Protein AF-A0A101I816-F1 (afdb_monomer)

Structure (mmCIF, N/CA/C/O backbone):
data_AF-A0A101I816-F1
#
_entry.id   AF-A0A101I816-F1
#
loop_
_atom_site.group_PDB
_atom_site.id
_atom_site.type_symbol
_atom_site.label_atom_id
_atom_site.label_alt_id
_atom_site.label_comp_id
_atom_site.label_asym_id
_atom_site.label_entity_id
_atom_site.label_seq_id
_atom_site.pdbx_PDB_ins_code
_atom_site.Cartn_x
_atom_site.Cartn_y
_atom_site.Cartn_z
_atom_site.occupancy
_atom_site.B_iso_or_equiv
_atom_site.auth_seq_id
_atom_site.auth_comp_id
_atom_site.auth_asym_id
_atom_site.auth_atom_id
_atom_site.pdbx_PDB_model_num
ATOM 1 N N . MET A 1 1 ? 10.467 -10.258 -5.747 1.00 82.25 1 MET A N 1
ATOM 2 C CA . MET A 1 1 ? 9.659 -11.343 -5.137 1.00 82.25 1 MET A CA 1
ATOM 3 C C . MET A 1 1 ? 9.359 -12.376 -6.209 1.00 82.25 1 MET A C 1
ATOM 5 O O . MET A 1 1 ? 9.193 -11.959 -7.348 1.00 82.25 1 MET A O 1
ATOM 9 N N . SER A 1 2 ? 9.333 -13.673 -5.886 1.00 90.12 2 SER A N 1
ATOM 10 C CA . SER A 1 2 ? 9.051 -14.726 -6.882 1.00 90.12 2 SER A CA 1
ATOM 11 C C . SER A 1 2 ? 7.683 -14.517 -7.541 1.00 90.12 2 SER A C 1
ATOM 13 O O . SER A 1 2 ? 6.736 -14.086 -6.879 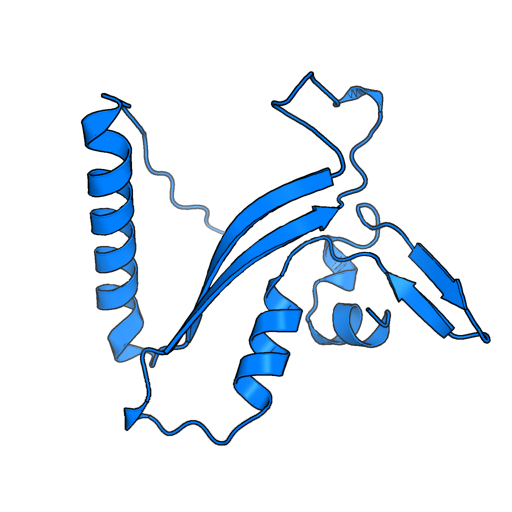1.00 90.12 2 SER A O 1
ATOM 15 N N . ASP A 1 3 ? 7.587 -14.815 -8.837 1.00 87.06 3 ASP A N 1
ATOM 16 C CA . ASP A 1 3 ? 6.336 -14.802 -9.608 1.00 87.06 3 ASP A CA 1
ATOM 17 C C . ASP A 1 3 ? 5.217 -15.647 -8.957 1.00 87.06 3 ASP A C 1
ATOM 19 O O . ASP A 1 3 ? 4.055 -15.233 -8.939 1.00 87.06 3 ASP A O 1
ATOM 23 N N . ALA A 1 4 ? 5.574 -16.766 -8.320 1.00 90.94 4 ALA A N 1
ATOM 24 C CA . ALA A 1 4 ? 4.666 -17.652 -7.596 1.00 90.94 4 ALA A CA 1
ATOM 25 C C . ALA A 1 4 ? 3.859 -16.931 -6.502 1.00 90.94 4 ALA A C 1
ATOM 27 O O . ALA A 1 4 ? 2.674 -17.220 -6.314 1.00 90.94 4 ALA A O 1
ATOM 28 N N . LEU A 1 5 ? 4.458 -15.952 -5.814 1.00 93.38 5 LEU A N 1
ATOM 29 C CA . LEU A 1 5 ? 3.755 -15.155 -4.804 1.00 93.38 5 LEU A CA 1
ATOM 30 C C . LEU A 1 5 ? 2.642 -14.309 -5.434 1.00 93.38 5 LEU A C 1
ATOM 32 O O . LEU A 1 5 ? 1.548 -14.215 -4.881 1.00 93.38 5 LEU A O 1
ATOM 36 N N . TRP A 1 6 ? 2.912 -13.709 -6.592 1.00 93.06 6 TRP A N 1
ATOM 37 C CA . TRP A 1 6 ? 1.963 -12.845 -7.299 1.00 93.06 6 TRP A CA 1
ATOM 38 C C . TRP A 1 6 ? 0.816 -13.635 -7.924 1.00 93.06 6 TRP A C 1
ATOM 40 O O . TRP A 1 6 ? -0.316 -13.156 -7.956 1.00 93.06 6 TRP A O 1
ATOM 50 N N . ARG A 1 7 ? 1.096 -14.863 -8.373 1.00 91.88 7 ARG A N 1
ATOM 51 C CA . ARG A 1 7 ? 0.069 -15.817 -8.812 1.00 91.88 7 ARG A CA 1
ATOM 52 C C . ARG A 1 7 ? -0.817 -16.236 -7.641 1.00 91.88 7 ARG A C 1
ATOM 54 O O . ARG A 1 7 ? -2.033 -16.143 -7.727 1.00 91.88 7 ARG A O 1
ATOM 61 N N . THR A 1 8 ? -0.205 -16.610 -6.516 1.00 93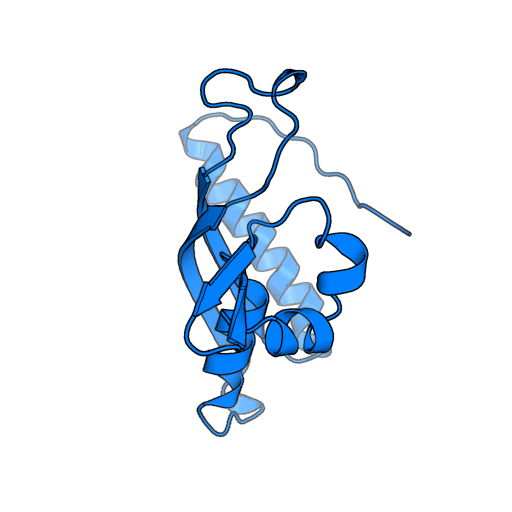.06 8 THR A N 1
ATOM 62 C CA . THR A 1 8 ? -0.926 -17.022 -5.299 1.00 93.06 8 THR A CA 1
ATOM 63 C C . THR A 1 8 ? -1.804 -15.904 -4.740 1.00 93.06 8 THR A C 1
ATOM 65 O O . THR A 1 8 ? -2.892 -16.164 -4.236 1.00 93.06 8 THR A O 1
ATOM 68 N N . SER A 1 9 ? -1.350 -14.652 -4.817 1.00 91.88 9 SER A N 1
ATOM 69 C CA . SER A 1 9 ? -2.108 -13.506 -4.317 1.00 91.88 9 SER A CA 1
ATOM 70 C C . SER A 1 9 ? -3.235 -13.049 -5.252 1.00 91.88 9 SER A C 1
ATOM 72 O O . SER A 1 9 ? -3.931 -12.103 -4.897 1.00 91.88 9 SER A O 1
ATOM 74 N N . GLY A 1 10 ? -3.387 -13.647 -6.441 1.00 90.62 10 GLY A N 1
ATOM 75 C CA . GLY A 1 10 ? -4.358 -13.236 -7.467 1.00 90.62 10 GLY A CA 1
ATOM 76 C C . GLY A 1 10 ? -3.993 -11.947 -8.214 1.00 90.62 10 GLY A C 1
ATOM 77 O O . GLY A 1 10 ? -4.659 -11.569 -9.172 1.00 90.62 10 GLY A O 1
ATOM 78 N N . HIS A 1 11 ? -2.908 -11.269 -7.828 1.00 90.69 11 HIS A N 1
ATOM 79 C CA . HIS A 1 11 ? -2.503 -10.010 -8.455 1.00 90.69 11 HIS A CA 1
ATOM 80 C C . HIS A 1 11 ? -1.901 -10.216 -9.839 1.00 90.69 11 HIS A C 1
ATOM 82 O O . HIS A 1 11 ? -1.919 -9.287 -10.643 1.00 90.69 11 HIS A O 1
ATOM 88 N N . TRP A 1 12 ? -1.383 -11.412 -10.128 1.00 88.31 12 TRP A N 1
ATOM 89 C CA . TRP A 1 12 ? -0.827 -11.732 -11.437 1.00 88.31 12 TRP A CA 1
ATOM 90 C C . TRP A 1 12 ? -1.808 -11.411 -12.565 1.00 88.31 12 TRP A C 1
ATOM 92 O O . TRP A 1 12 ? -1.439 -10.705 -13.495 1.00 88.31 12 TRP A O 1
ATOM 102 N N . ASP A 1 13 ? -3.063 -11.843 -12.453 1.00 87.31 13 ASP A N 1
ATOM 103 C CA . ASP A 1 13 ? -4.041 -11.708 -13.539 1.00 87.31 13 ASP A CA 1
ATOM 104 C C . ASP A 1 13 ? -4.439 -10.251 -13.809 1.00 87.31 13 ASP A C 1
ATOM 106 O O . ASP A 1 13 ? -4.749 -9.893 -14.942 1.00 87.31 13 ASP A O 1
ATOM 110 N N . HIS A 1 14 ? -4.363 -9.393 -12.790 1.00 85.50 14 HIS A N 1
ATOM 111 C CA . HIS A 1 14 ? -4.755 -7.986 -12.882 1.00 85.50 14 HIS A CA 1
ATOM 112 C C . HIS A 1 14 ? -3.583 -7.026 -13.126 1.00 85.50 14 HIS A C 1
ATOM 114 O O . HIS A 1 14 ? -3.774 -5.958 -13.706 1.00 85.50 14 HIS A O 1
ATOM 120 N N . TYR A 1 15 ? -2.373 -7.375 -12.676 1.00 88.38 15 TYR A N 1
ATOM 121 C CA . TYR A 1 15 ? -1.231 -6.455 -12.647 1.00 88.38 15 TYR A CA 1
ATOM 122 C C . TYR A 1 15 ? -0.039 -6.893 -13.493 1.00 88.38 15 TYR A C 1
ATOM 124 O O . TYR A 1 15 ? 0.863 -6.075 -13.662 1.00 88.38 15 TYR A O 1
ATOM 132 N N . ARG A 1 16 ? -0.018 -8.109 -14.061 1.00 90.81 16 ARG A N 1
ATOM 133 C CA . ARG A 1 16 ? 1.123 -8.616 -14.853 1.00 90.81 16 ARG A CA 1
ATOM 134 C C . ARG A 1 16 ? 1.643 -7.625 -15.894 1.00 90.81 16 ARG A C 1
ATOM 136 O O . ARG A 1 16 ? 2.845 -7.409 -15.976 1.00 90.81 16 ARG A O 1
ATOM 143 N N . ASP A 1 17 ? 0.752 -6.976 -16.636 1.00 91.00 17 ASP A N 1
ATOM 144 C CA . ASP A 1 17 ? 1.131 -6.072 -17.728 1.00 91.00 17 ASP A CA 1
ATOM 145 C C . ASP A 1 17 ? 1.678 -4.730 -17.205 1.00 91.00 17 ASP A C 1
ATOM 147 O O . ASP A 1 17 ? 2.344 -3.994 -17.930 1.00 91.00 17 ASP A O 1
ATOM 151 N N . ASN A 1 18 ? 1.438 -4.440 -15.923 1.00 92.06 18 ASN A N 1
ATOM 152 C CA . ASN A 1 18 ? 1.892 -3.251 -15.209 1.00 92.06 18 ASN A CA 1
ATOM 153 C C . ASN A 1 18 ? 3.034 -3.5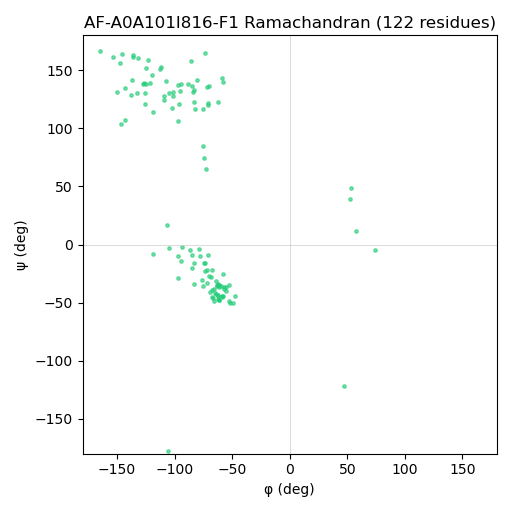67 -14.220 1.00 92.06 18 ASN A C 1
ATOM 155 O O . ASN A 1 18 ? 3.309 -2.768 -13.321 1.00 92.06 18 ASN A O 1
ATOM 159 N N . MET A 1 19 ? 3.702 -4.718 -14.341 1.00 94.44 19 MET A N 1
ATOM 160 C CA . MET A 1 19 ? 4.786 -5.144 -13.449 1.00 94.44 19 MET A CA 1
ATOM 161 C C . MET A 1 19 ? 6.142 -5.165 -14.159 1.00 94.44 19 MET A C 1
ATOM 163 O O . MET A 1 19 ? 6.240 -5.355 -15.367 1.00 94.44 19 MET A O 1
ATOM 167 N N . TYR A 1 20 ? 7.210 -4.983 -13.379 1.00 94.31 20 TYR A N 1
ATOM 168 C CA . TYR A 1 20 ? 8.582 -5.193 -13.841 1.00 94.31 20 TYR A CA 1
ATOM 169 C C . TYR A 1 20 ? 9.046 -6.594 -13.463 1.00 94.31 20 TYR A C 1
ATOM 171 O O . TYR A 1 20 ? 8.931 -6.979 -12.296 1.00 94.31 20 TYR A O 1
ATOM 179 N N . PHE A 1 21 ? 9.630 -7.307 -14.421 1.00 94.12 21 PHE A N 1
ATOM 180 C CA . PHE A 1 21 ? 10.158 -8.655 -14.237 1.00 94.12 21 PHE A CA 1
ATOM 181 C C . PHE A 1 21 ? 11.677 -8.680 -14.366 1.00 94.12 21 PHE A C 1
ATOM 183 O O . PHE A 1 21 ? 12.274 -7.848 -15.050 1.00 94.12 21 PHE A O 1
ATOM 190 N N . THR A 1 22 ? 12.296 -9.620 -13.667 1.00 94.88 22 THR A N 1
ATOM 191 C CA . THR A 1 22 ? 13.725 -9.915 -13.740 1.00 94.88 22 THR A CA 1
ATOM 192 C C . THR A 1 22 ? 13.934 -11.403 -13.504 1.00 94.88 22 THR A C 1
ATOM 194 O O . THR A 1 22 ? 13.107 -12.056 -12.866 1.00 94.88 22 THR A O 1
ATOM 197 N N . GLU A 1 23 ? 15.044 -11.932 -13.990 1.00 94.25 23 GLU A N 1
ATOM 198 C CA . GLU A 1 23 ? 15.360 -13.352 -13.929 1.00 94.25 23 GLU A CA 1
ATOM 199 C C . GLU A 1 23 ? 16.735 -13.557 -13.300 1.00 94.25 23 GLU A C 1
ATOM 201 O O . GLU A 1 23 ? 17.675 -12.800 -13.562 1.00 94.25 23 GLU A O 1
ATOM 206 N N . LYS A 1 24 ? 16.845 -14.570 -12.441 1.00 91.75 24 LYS A N 1
ATOM 207 C CA . LYS A 1 24 ? 18.112 -14.994 -11.847 1.00 91.75 24 LYS A CA 1
ATOM 208 C C . LYS A 1 24 ? 18.051 -16.491 -11.560 1.00 91.75 24 LYS A C 1
ATOM 210 O O . LYS A 1 24 ? 17.094 -16.922 -10.931 1.00 91.75 24 LYS A O 1
ATOM 215 N N . GLU A 1 25 ? 19.078 -17.239 -11.969 1.00 91.81 25 GLU A N 1
ATOM 216 C CA . GLU A 1 25 ? 19.191 -18.691 -11.715 1.00 91.81 25 GLU A CA 1
ATOM 217 C C . GLU A 1 25 ? 17.938 -19.465 -12.181 1.00 91.81 25 GLU A C 1
ATOM 219 O O . GLU A 1 25 ? 17.350 -20.223 -11.417 1.00 91.81 25 GLU A O 1
ATOM 224 N N . ASP A 1 26 ? 17.483 -19.200 -13.415 1.00 90.12 26 ASP A N 1
ATOM 225 C CA . ASP A 1 26 ? 16.265 -19.768 -14.030 1.00 90.12 26 ASP A CA 1
ATOM 226 C C . ASP A 1 26 ? 14.957 -19.507 -13.250 1.00 90.12 26 ASP A C 1
ATOM 228 O O . ASP A 1 26 ? 13.900 -20.070 -13.549 1.00 90.12 26 ASP A O 1
ATOM 232 N N . GLN A 1 27 ? 14.994 -18.618 -12.252 1.00 91.00 27 GLN A N 1
ATOM 233 C CA . GLN A 1 27 ? 13.837 -18.211 -11.468 1.00 91.00 27 GLN A CA 1
ATOM 234 C C . GLN A 1 27 ? 13.354 -16.815 -11.875 1.00 91.00 27 GLN A C 1
ATOM 236 O O . GLN A 1 27 ? 14.111 -15.840 -11.903 1.00 91.00 27 GLN A O 1
ATOM 241 N N . GLN A 1 28 ? 12.046 -16.710 -12.128 1.00 92.56 28 GLN A N 1
ATOM 242 C CA . GLN A 1 28 ? 11.370 -15.453 -12.439 1.00 92.56 28 GLN A CA 1
ATOM 243 C C . GLN A 1 28 ? 10.999 -14.690 -11.162 1.00 92.56 28 GLN A C 1
ATOM 245 O O . GLN A 1 28 ? 10.369 -15.207 -10.229 1.00 92.56 28 GLN A O 1
ATOM 250 N N . PHE A 1 29 ? 11.337 -13.407 -11.147 1.00 94.19 29 PHE A N 1
ATOM 251 C CA . PHE A 1 29 ? 10.994 -12.476 -10.086 1.00 94.19 29 PHE A CA 1
ATOM 252 C C . PHE A 1 29 ? 10.260 -11.275 -10.662 1.00 94.19 29 PHE A C 1
ATOM 254 O O . PHE A 1 29 ? 10.505 -10.838 -11.781 1.00 94.19 29 PHE A O 1
ATOM 261 N N . ALA A 1 30 ? 9.409 -10.674 -9.841 1.00 94.88 30 ALA A N 1
ATOM 262 C CA . ALA A 1 30 ? 8.856 -9.361 -10.109 1.00 94.88 30 ALA A CA 1
ATOM 263 C C . ALA A 1 30 ? 9.226 -8.359 -9.017 1.00 94.88 30 ALA A C 1
ATOM 265 O O . ALA A 1 30 ? 9.318 -8.694 -7.822 1.00 94.88 30 ALA A O 1
ATOM 266 N N . VAL A 1 31 ? 9.424 -7.113 -9.439 1.00 95.12 31 VAL A N 1
ATOM 267 C CA . VAL A 1 31 ? 9.502 -5.959 -8.542 1.00 95.12 31 VAL A CA 1
ATOM 268 C C . VAL A 1 31 ? 8.097 -5.682 -8.011 1.00 95.12 31 VAL A C 1
ATOM 270 O O . VAL A 1 31 ? 7.136 -5.724 -8.774 1.00 95.12 31 VAL A O 1
ATOM 273 N N . LYS A 1 32 ? 7.965 -5.423 -6.704 1.00 94.56 32 LYS A N 1
ATOM 274 C CA . LYS A 1 32 ? 6.651 -5.283 -6.064 1.00 94.56 32 LYS A CA 1
ATOM 275 C C . LYS A 1 32 ? 5.852 -4.089 -6.633 1.00 94.56 32 LYS A C 1
ATOM 277 O O . LYS A 1 32 ? 6.343 -2.963 -6.531 1.00 94.56 32 LYS A O 1
ATOM 282 N N . PRO A 1 33 ? 4.632 -4.290 -7.178 1.00 94.62 33 PRO A N 1
ATOM 283 C CA . PRO A 1 33 ? 3.721 -3.199 -7.547 1.00 94.62 33 PRO A CA 1
ATOM 284 C C . PRO A 1 33 ? 2.854 -2.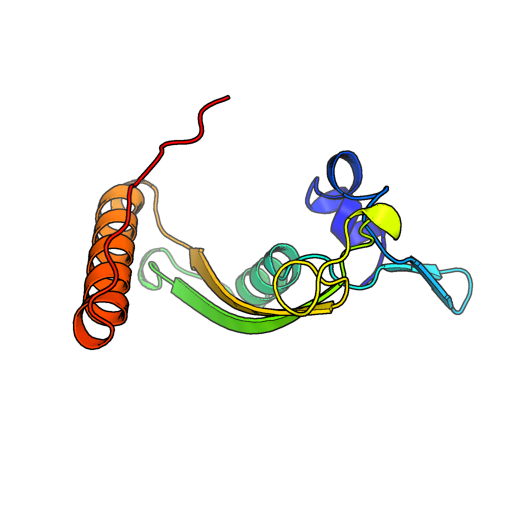699 -6.378 1.00 94.62 33 PRO A C 1
ATOM 286 O O . PRO A 1 33 ? 2.156 -1.690 -6.520 1.00 94.62 33 PRO A O 1
ATOM 289 N N . MET A 1 34 ? 2.885 -3.414 -5.247 1.00 95.69 34 MET A N 1
ATOM 290 C CA . MET A 1 34 ? 2.180 -3.131 -3.990 1.00 95.69 34 MET A CA 1
ATOM 291 C C . MET A 1 34 ? 2.760 -3.966 -2.837 1.00 95.69 34 MET A C 1
ATOM 293 O O . MET A 1 34 ? 3.481 -4.937 -3.088 1.00 95.69 34 MET A O 1
ATOM 297 N N . ASN A 1 35 ? 2.425 -3.627 -1.588 1.00 96.19 35 ASN A N 1
ATOM 298 C CA . ASN A 1 35 ? 3.003 -4.273 -0.401 1.00 96.19 35 ASN A CA 1
ATOM 299 C C . ASN A 1 35 ? 2.159 -5.434 0.154 1.00 96.19 35 ASN A C 1
ATOM 301 O O . ASN A 1 35 ? 2.683 -6.256 0.909 1.00 96.19 35 ASN A O 1
ATOM 305 N N . CYS A 1 36 ? 0.893 -5.563 -0.264 1.00 95.06 36 CYS A N 1
ATOM 306 C CA . CYS A 1 36 ? -0.091 -6.486 0.318 1.00 95.06 36 CYS A CA 1
ATOM 307 C C . CYS A 1 36 ? 0.415 -7.929 0.487 1.00 95.06 36 CYS A C 1
ATOM 309 O O . CYS A 1 36 ? 0.328 -8.464 1.596 1.00 95.06 36 CYS A O 1
ATOM 311 N N . PRO A 1 37 ? 1.006 -8.579 -0.541 1.00 95.69 37 PRO A N 1
ATOM 312 C CA . PRO A 1 37 ? 1.488 -9.952 -0.388 1.00 95.69 37 PRO A CA 1
ATOM 313 C C . PRO A 1 37 ? 2.627 -10.082 0.630 1.00 95.69 37 PRO A C 1
ATOM 315 O O . PRO A 1 37 ? 2.724 -11.101 1.308 1.00 95.69 37 PRO A O 1
ATOM 318 N N . GLY A 1 38 ? 3.460 -9.047 0.776 1.00 95.62 38 GLY A N 1
ATOM 319 C CA . GLY A 1 38 ? 4.501 -8.991 1.802 1.00 95.62 38 GLY A CA 1
ATOM 320 C C . GLY A 1 38 ? 3.914 -8.923 3.209 1.00 95.62 38 GLY A C 1
ATOM 321 O O . GLY A 1 38 ? 4.301 -9.709 4.070 1.00 95.62 38 GLY A O 1
ATOM 322 N N . HIS A 1 39 ? 2.919 -8.061 3.428 1.00 96.88 39 HIS A N 1
ATOM 323 C CA . HIS A 1 39 ? 2.237 -7.957 4.723 1.00 96.88 39 HIS A CA 1
ATOM 324 C C . HIS A 1 39 ? 1.508 -9.252 5.106 1.00 96.88 39 HIS A C 1
ATOM 326 O O . HIS A 1 39 ? 1.509 -9.634 6.272 1.00 96.88 39 HIS A O 1
ATOM 332 N N . ILE A 1 40 ? 0.953 -9.985 4.135 1.00 96.25 40 ILE A N 1
ATOM 333 C CA . ILE A 1 40 ? 0.359 -11.308 4.385 1.00 96.25 40 ILE A CA 1
ATOM 334 C C . ILE A 1 40 ? 1.424 -12.331 4.803 1.00 96.25 40 ILE A C 1
ATOM 336 O O . ILE A 1 40 ? 1.162 -13.155 5.677 1.00 96.25 40 ILE A O 1
ATOM 340 N N . ILE A 1 41 ? 2.623 -12.298 4.210 1.00 95.94 41 ILE A N 1
ATOM 341 C CA . ILE A 1 41 ? 3.733 -13.164 4.641 1.00 95.94 41 ILE A CA 1
ATOM 342 C C . ILE A 1 41 ? 4.125 -12.842 6.086 1.00 95.94 41 ILE A C 1
ATOM 344 O O . ILE A 1 41 ? 4.301 -13.765 6.878 1.00 95.94 41 ILE A O 1
ATOM 348 N N . VAL A 1 42 ? 4.203 -11.557 6.446 1.00 96.00 42 VAL A N 1
ATOM 349 C CA . VAL A 1 42 ? 4.481 -11.130 7.827 1.00 96.00 42 VAL A CA 1
ATOM 350 C C . VAL A 1 42 ? 3.392 -11.625 8.777 1.00 96.00 42 VAL A C 1
ATOM 352 O O . VAL A 1 42 ? 3.713 -12.252 9.781 1.00 96.00 42 VAL A O 1
ATOM 355 N N . TYR A 1 43 ? 2.117 -11.447 8.432 1.00 96.12 43 TYR A N 1
ATOM 356 C CA . TYR A 1 43 ? 1.000 -11.967 9.225 1.00 96.12 43 TYR A CA 1
ATOM 357 C C . TYR A 1 43 ? 1.076 -13.490 9.431 1.00 96.12 43 TYR A C 1
ATOM 359 O O . TYR A 1 43 ? 0.791 -13.987 10.514 1.00 96.12 43 TYR A O 1
ATOM 367 N N . LYS A 1 44 ? 1.510 -14.240 8.409 1.00 95.00 44 LYS A N 1
ATOM 368 C CA . LYS A 1 44 ? 1.679 -15.702 8.470 1.00 95.00 44 LYS A CA 1
ATOM 369 C C . LYS A 1 44 ? 2.952 -16.158 9.188 1.00 95.00 44 LYS A C 1
ATOM 371 O O . LYS A 1 44 ? 3.110 -17.357 9.404 1.00 95.00 44 LYS A O 1
ATOM 376 N N . SER A 1 45 ? 3.873 -15.250 9.509 1.00 95.81 45 SER A N 1
ATOM 377 C CA . SER A 1 45 ? 5.165 -15.613 10.108 1.00 95.81 45 SER A CA 1
ATOM 378 C C . SER A 1 45 ? 5.058 -16.042 11.576 1.00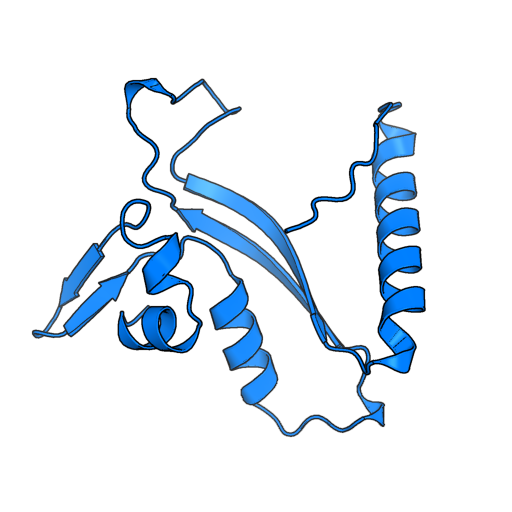 95.81 45 SER A C 1
ATOM 380 O O . SER A 1 45 ? 5.974 -16.682 12.090 1.00 95.81 45 SER A O 1
ATOM 382 N N . SER A 1 46 ? 3.934 -15.750 12.236 1.00 89.94 46 SER A N 1
ATOM 383 C CA . SER A 1 46 ? 3.636 -16.149 13.610 1.00 89.94 46 SER A CA 1
ATOM 384 C C . SER A 1 46 ? 2.197 -16.656 13.749 1.00 89.94 46 SER A C 1
ATOM 386 O O . SER A 1 46 ? 1.332 -16.400 12.912 1.00 89.94 46 SER A O 1
ATOM 388 N N . SER A 1 47 ? 1.924 -17.399 14.823 1.00 93.94 47 SER A N 1
ATOM 389 C CA . SER A 1 47 ? 0.555 -17.741 15.209 1.00 93.94 47 SER A CA 1
ATOM 390 C C . SER A 1 47 ? -0.158 -16.499 15.745 1.00 93.94 47 SER A C 1
ATOM 392 O O . SER A 1 47 ? 0.298 -15.924 16.733 1.00 93.94 47 SER A O 1
ATOM 394 N N . VAL A 1 48 ? -1.279 -16.124 15.131 1.00 94.06 48 VAL A N 1
ATOM 395 C CA . VAL A 1 48 ? -2.106 -14.981 15.543 1.00 94.06 48 VAL A CA 1
ATOM 396 C C . VAL A 1 48 ? -3.416 -15.488 16.147 1.00 94.06 48 VAL A C 1
ATOM 398 O O . VAL A 1 48 ? -4.146 -16.250 15.510 1.00 94.06 48 VAL A O 1
ATOM 401 N N . SER A 1 49 ? -3.719 -15.076 17.376 1.00 95.50 49 SER A N 1
ATOM 402 C CA . SER A 1 49 ? -4.996 -15.342 18.044 1.00 95.50 49 SER A CA 1
ATOM 403 C C . SER A 1 49 ? -6.034 -14.281 17.678 1.00 95.50 49 SER A C 1
ATOM 405 O O . SER A 1 49 ? -5.695 -13.143 17.369 1.00 95.50 49 SER A O 1
ATOM 407 N N . TYR A 1 50 ? -7.324 -14.601 17.815 1.00 93.44 50 TYR A N 1
ATOM 408 C CA . TYR A 1 50 ? -8.393 -13.598 17.701 1.00 93.44 50 TYR A CA 1
ATOM 409 C C . TYR A 1 50 ? -8.231 -12.449 18.711 1.00 93.44 50 TYR A C 1
ATOM 411 O O . TYR A 1 50 ? -8.706 -11.347 18.466 1.00 93.44 50 TYR A O 1
ATOM 419 N N . ARG A 1 51 ? -7.555 -12.705 19.843 1.00 94.81 51 ARG A N 1
ATOM 420 C CA . ARG A 1 51 ? -7.255 -11.699 20.875 1.00 94.81 51 ARG A CA 1
ATOM 421 C C . ARG A 1 51 ? -6.198 -10.688 20.440 1.00 94.81 51 ARG A C 1
ATOM 423 O O . ARG A 1 51 ? -6.152 -9.603 21.002 1.00 94.81 51 ARG A O 1
ATOM 430 N N . ASP A 1 52 ? -5.375 -11.052 19.460 1.00 95.56 52 ASP A N 1
ATOM 431 C CA . ASP A 1 52 ? -4.338 -10.183 18.903 1.00 95.56 52 ASP A CA 1
ATOM 432 C C . ASP A 1 52 ? -4.898 -9.287 17.782 1.00 95.56 52 ASP A C 1
ATOM 434 O O . ASP A 1 52 ? -4.184 -8.443 17.242 1.00 95.56 52 ASP A O 1
ATOM 438 N N . LEU A 1 53 ? -6.170 -9.480 17.407 1.00 96.88 53 LEU A N 1
ATOM 439 C CA . LEU A 1 53 ? -6.862 -8.684 16.401 1.00 96.88 53 LEU A CA 1
ATOM 440 C C . LEU A 1 53 ?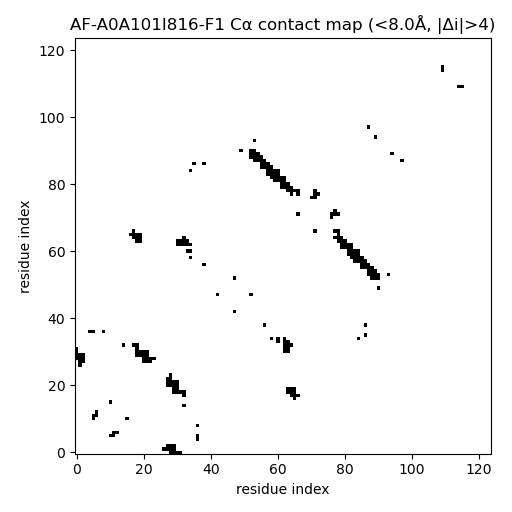 -7.648 -7.535 17.061 1.00 96.88 53 LEU A C 1
ATOM 442 O O . LEU A 1 53 ? -8.325 -7.759 18.068 1.00 96.88 53 LEU A O 1
ATOM 446 N N . PRO A 1 54 ? -7.631 -6.321 16.479 1.00 97.38 54 PRO A N 1
ATOM 447 C CA . PRO A 1 54 ? -7.105 -5.991 15.153 1.00 97.38 54 PRO A CA 1
ATOM 448 C C . PRO A 1 54 ? -5.583 -5.763 15.140 1.00 97.38 54 PRO A C 1
ATOM 450 O O . PRO A 1 54 ? -5.041 -4.999 15.936 1.00 97.38 54 PRO A O 1
ATOM 453 N N . MET A 1 55 ? -4.898 -6.374 14.173 1.00 97.06 55 MET A N 1
ATOM 454 C CA . MET A 1 55 ? -3.464 -6.195 13.932 1.00 97.06 55 MET A CA 1
ATOM 455 C C . MET A 1 55 ? -3.251 -5.245 12.752 1.00 97.06 55 MET A C 1
ATOM 457 O O . MET A 1 55 ? -3.838 -5.433 11.687 1.00 97.06 55 MET A O 1
ATOM 461 N N . LYS A 1 56 ? -2.381 -4.243 12.915 1.00 96.88 56 LYS A N 1
ATOM 462 C CA . LYS A 1 56 ? -2.105 -3.217 11.897 1.00 96.88 56 LYS A CA 1
ATOM 463 C C . LYS A 1 56 ? -0.638 -3.274 11.496 1.00 96.88 56 LYS A C 1
ATOM 465 O O . LYS A 1 56 ? 0.232 -2.994 12.317 1.00 96.88 56 LYS A O 1
ATOM 470 N N . LEU A 1 57 ? -0.365 -3.639 10.246 1.00 97.44 57 LEU A N 1
ATOM 471 C CA . LEU A 1 57 ? 0.981 -3.614 9.675 1.00 97.44 57 LEU A CA 1
ATOM 472 C C . LEU A 1 57 ? 1.131 -2.374 8.801 1.00 97.44 57 LEU A C 1
ATOM 474 O O . LEU A 1 57 ? 0.309 -2.158 7.915 1.00 97.44 57 LEU A O 1
ATOM 478 N N . PHE A 1 58 ? 2.172 -1.584 9.043 1.00 97.25 58 PHE A N 1
ATOM 479 C CA . PHE A 1 58 ? 2.449 -0.339 8.330 1.00 97.25 58 PHE A CA 1
ATOM 480 C C . PHE A 1 58 ? 3.858 -0.361 7.727 1.00 97.25 58 PHE A C 1
ATOM 482 O O . PHE A 1 58 ? 4.808 -0.785 8.389 1.00 97.25 58 PHE A O 1
ATOM 489 N N . GLU A 1 59 ? 3.995 0.122 6.493 1.00 97.62 59 GLU A N 1
ATOM 490 C CA . GLU A 1 59 ? 5.270 0.259 5.786 1.00 97.62 59 GLU A CA 1
ATOM 491 C C . GLU A 1 59 ? 5.254 1.539 4.938 1.00 97.62 59 GLU A C 1
ATOM 493 O O . GLU A 1 59 ? 4.332 1.764 4.157 1.00 97.62 59 GLU A O 1
ATOM 498 N N . PHE A 1 60 ? 6.336 2.324 4.983 1.00 97.38 60 PHE A N 1
ATOM 499 C CA . PHE A 1 60 ? 6.657 3.250 3.892 1.00 97.38 60 PHE A CA 1
ATOM 500 C C . PHE A 1 60 ? 7.195 2.457 2.692 1.00 97.38 60 PHE A C 1
ATOM 502 O O . PHE A 1 60 ? 8.400 2.397 2.431 1.00 97.38 60 PHE A O 1
ATOM 509 N N . GLY A 1 61 ? 6.292 1.769 1.998 1.00 95.50 61 GLY A N 1
ATOM 510 C CA . GLY A 1 61 ? 6.639 0.760 1.008 1.00 95.50 61 GLY A CA 1
ATOM 511 C C . GLY A 1 61 ? 6.978 1.358 -0.350 1.00 95.50 61 GLY A C 1
ATOM 512 O O . GLY A 1 61 ? 6.120 1.931 -1.024 1.00 95.50 61 GLY A O 1
ATOM 513 N N . LYS A 1 62 ? 8.229 1.177 -0.795 1.00 96.62 62 LYS A N 1
ATOM 514 C CA . LYS A 1 62 ? 8.654 1.533 -2.157 1.00 96.62 62 LYS A CA 1
ATOM 515 C C . LYS A 1 62 ? 8.143 0.510 -3.169 1.00 96.62 62 LYS A C 1
ATOM 517 O O . LYS A 1 62 ? 8.581 -0.642 -3.165 1.00 96.62 62 LYS A O 1
ATOM 522 N N . VAL A 1 63 ? 7.294 0.946 -4.087 1.00 96.75 63 VAL A N 1
ATOM 523 C CA . VAL A 1 63 ? 6.662 0.099 -5.106 1.00 96.75 63 VAL A CA 1
ATOM 524 C C . VAL A 1 63 ? 6.968 0.607 -6.509 1.00 96.75 63 VAL A C 1
ATOM 526 O O . VAL A 1 63 ? 7.337 1.769 -6.695 1.00 96.75 63 VAL A O 1
ATOM 529 N N . HIS A 1 64 ? 6.843 -0.279 -7.499 1.00 96.62 64 HIS A N 1
ATOM 530 C CA . HIS A 1 64 ? 7.047 0.064 -8.903 1.00 96.62 64 HIS A CA 1
ATOM 531 C C . HIS A 1 64 ? 5.914 -0.463 -9.777 1.00 96.62 64 HIS A C 1
ATOM 533 O O . HIS A 1 64 ? 5.579 -1.644 -9.717 1.00 96.62 64 HIS A O 1
ATOM 539 N N . ARG A 1 65 ? 5.361 0.406 -10.624 1.00 95.44 65 ARG A N 1
ATOM 540 C CA . ARG A 1 65 ? 4.312 0.072 -11.593 1.00 95.44 65 ARG A CA 1
ATOM 541 C C . ARG A 1 65 ? 4.760 0.495 -12.982 1.00 95.44 65 ARG A C 1
ATOM 543 O O . ARG A 1 65 ? 5.222 1.619 -13.178 1.00 95.44 65 ARG A O 1
ATOM 550 N N . TYR A 1 66 ? 4.641 -0.409 -13.944 1.00 94.25 66 TYR A N 1
ATOM 551 C CA . TYR A 1 66 ? 4.926 -0.126 -15.340 1.00 94.25 66 TYR A CA 1
ATOM 552 C C . TYR A 1 66 ? 3.780 0.697 -15.940 1.00 94.25 66 TYR A C 1
ATOM 554 O O . TYR A 1 66 ? 2.849 0.186 -16.546 1.00 94.25 66 TYR A O 1
ATOM 562 N N . GLU A 1 67 ? 3.849 2.009 -15.746 1.00 91.06 67 GLU A N 1
ATOM 563 C CA . GLU A 1 67 ? 2.962 2.962 -16.410 1.00 91.06 67 GLU A CA 1
ATOM 564 C C . GLU A 1 67 ? 3.461 3.238 -17.839 1.00 91.06 67 GLU A C 1
ATOM 566 O O . GLU A 1 67 ? 4.674 3.361 -18.082 1.00 91.06 67 GLU A O 1
ATOM 571 N N . ARG A 1 68 ? 2.534 3.372 -18.799 1.00 88.56 68 ARG A N 1
ATOM 572 C CA . ARG A 1 68 ? 2.871 3.735 -20.188 1.00 88.56 68 ARG A CA 1
ATOM 573 C C . ARG A 1 68 ? 3.615 5.074 -20.207 1.00 88.56 68 ARG A C 1
ATOM 575 O O . ARG A 1 68 ? 3.259 5.997 -19.485 1.00 88.56 68 ARG A O 1
ATOM 582 N N . SER A 1 69 ? 4.642 5.206 -21.046 1.00 87.62 69 SER A N 1
ATOM 583 C CA . SER A 1 69 ? 5.467 6.426 -21.088 1.00 87.62 69 SER A CA 1
ATOM 584 C C . SER A 1 69 ? 4.648 7.693 -21.354 1.00 87.62 69 SER A C 1
ATOM 586 O O . SER A 1 69 ? 4.918 8.723 -20.749 1.00 87.62 69 SER A O 1
ATOM 588 N N . GLY A 1 70 ? 3.614 7.599 -22.196 1.00 90.94 70 GLY A N 1
ATOM 589 C CA . GLY A 1 70 ? 2.749 8.726 -22.554 1.00 90.94 70 GLY A CA 1
ATOM 590 C C . GLY A 1 70 ? 1.804 9.222 -21.455 1.00 90.94 70 GLY A C 1
ATOM 591 O O . GLY A 1 70 ? 1.176 10.253 -21.654 1.00 90.94 70 GLY A O 1
ATOM 592 N N . VAL A 1 71 ? 1.682 8.522 -20.319 1.00 91.75 71 VAL A N 1
ATOM 593 C CA . VAL A 1 71 ? 0.832 8.965 -19.194 1.00 91.75 71 VAL A CA 1
ATOM 594 C C . VAL A 1 71 ? 1.634 9.520 -18.016 1.00 91.75 71 VAL A C 1
ATOM 596 O O . VAL A 1 71 ? 1.048 9.950 -17.027 1.00 91.75 71 VAL A O 1
ATOM 599 N N . LEU A 1 72 ? 2.967 9.501 -18.082 1.00 92.44 72 LEU A N 1
ATOM 600 C CA . LEU A 1 72 ? 3.803 10.005 -16.994 1.00 92.44 72 LEU A CA 1
ATOM 601 C C . LEU A 1 72 ? 3.700 11.527 -16.895 1.00 92.44 72 LEU A C 1
ATOM 603 O O . LEU A 1 72 ? 3.763 12.225 -17.905 1.00 92.44 72 LEU A O 1
ATOM 607 N N . HIS A 1 73 ? 3.583 12.039 -15.670 1.00 94.69 73 HIS A N 1
ATOM 608 C CA . HIS A 1 73 ? 3.455 13.474 -15.434 1.00 94.69 73 HIS A CA 1
ATOM 609 C C . HIS A 1 73 ? 4.133 13.884 -14.125 1.00 94.69 73 HIS A C 1
ATOM 611 O O . HIS A 1 73 ? 3.554 13.742 -13.046 1.00 94.69 73 HIS A O 1
ATOM 617 N N . GLY A 1 74 ? 5.318 14.497 -14.227 1.00 93.88 74 GLY A N 1
ATOM 618 C CA . GLY A 1 74 ? 6.043 15.073 -13.088 1.00 93.88 74 GLY A CA 1
ATOM 619 C C . GLY A 1 74 ? 6.100 14.115 -11.894 1.00 93.88 74 GLY A C 1
ATOM 620 O O . GLY A 1 74 ? 6.560 12.987 -12.036 1.00 93.88 74 GLY A O 1
ATOM 621 N N . LEU A 1 75 ? 5.586 14.561 -10.743 1.00 94.81 75 LEU A N 1
ATOM 622 C CA . LEU A 1 75 ? 5.431 13.739 -9.532 1.00 94.81 75 LEU A CA 1
ATOM 623 C C . LEU A 1 75 ? 4.022 13.150 -9.355 1.00 94.81 75 LEU A C 1
ATOM 625 O O . LEU A 1 75 ? 3.824 12.299 -8.496 1.00 94.81 75 LEU A O 1
ATOM 629 N N . PHE A 1 76 ? 3.049 13.576 -10.163 1.00 92.75 76 PHE A N 1
ATOM 630 C CA . PHE A 1 76 ? 1.653 13.144 -10.043 1.00 92.75 76 PHE A CA 1
ATOM 631 C C . PHE A 1 76 ? 1.425 11.731 -10.584 1.00 92.75 76 PHE A C 1
ATOM 633 O O . PHE A 1 76 ? 0.558 11.014 -10.089 1.00 92.75 76 PHE A O 1
ATOM 640 N N . ARG A 1 77 ? 2.198 11.311 -11.596 1.00 95.38 77 ARG A N 1
ATOM 641 C CA . ARG A 1 77 ? 2.115 9.955 -12.152 1.00 95.38 77 ARG A CA 1
ATOM 642 C C . ARG A 1 77 ? 3.495 9.434 -12.536 1.00 95.38 77 ARG A C 1
ATOM 644 O O . ARG A 1 77 ? 4.082 9.874 -13.524 1.00 95.38 77 ARG A O 1
ATOM 651 N N . VAL A 1 78 ? 4.001 8.496 -11.736 1.00 96.25 78 VAL A N 1
ATOM 652 C CA . VAL A 1 78 ? 5.376 7.977 -11.797 1.00 96.25 78 VAL A CA 1
ATOM 653 C C . VAL A 1 78 ? 5.404 6.448 -11.766 1.00 96.25 78 VAL A C 1
ATOM 655 O O . VAL A 1 78 ? 4.459 5.798 -11.331 1.00 96.25 78 VAL A O 1
ATOM 658 N N . ARG A 1 79 ? 6.523 5.864 -12.206 1.00 96.25 79 ARG A N 1
ATOM 659 C CA . ARG A 1 79 ? 6.737 4.404 -12.216 1.00 96.25 79 ARG A CA 1
ATOM 660 C C . ARG A 1 79 ? 7.248 3.839 -10.898 1.00 96.25 79 ARG A C 1
ATOM 662 O O . ARG A 1 79 ? 7.144 2.638 -10.688 1.00 96.25 79 ARG A O 1
ATOM 669 N N . GLY A 1 80 ? 7.825 4.672 -10.039 1.00 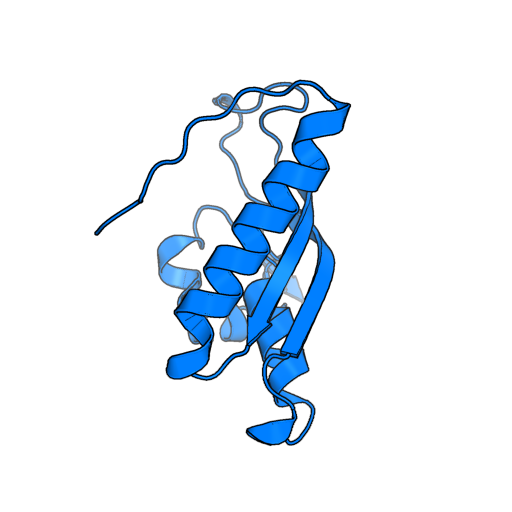96.81 80 GLY A N 1
ATOM 670 C CA . GLY A 1 80 ? 8.353 4.275 -8.739 1.00 96.81 80 GLY A CA 1
ATOM 671 C C . GLY A 1 80 ? 7.985 5.314 -7.695 1.00 96.81 80 GLY A C 1
ATOM 672 O O . GLY A 1 80 ? 8.203 6.503 -7.916 1.00 96.81 80 GLY A O 1
ATOM 673 N N . PHE A 1 81 ? 7.404 4.867 -6.590 1.00 97.31 81 PHE A N 1
ATOM 674 C CA . PHE A 1 81 ? 6.896 5.744 -5.540 1.00 97.31 81 PHE A CA 1
ATOM 675 C C . PHE A 1 81 ? 6.893 5.021 -4.195 1.00 97.31 81 PHE A C 1
ATOM 677 O O . PHE A 1 81 ? 6.998 3.795 -4.131 1.00 97.31 81 PHE A O 1
ATOM 684 N N . VAL A 1 82 ? 6.822 5.799 -3.120 1.00 97.19 82 VAL A N 1
ATOM 685 C CA . VAL A 1 82 ? 6.701 5.299 -1.750 1.00 97.19 82 VAL A CA 1
ATOM 686 C C . VAL A 1 82 ? 5.296 5.621 -1.279 1.00 97.19 82 VAL A C 1
ATOM 688 O O . VAL A 1 82 ? 4.862 6.763 -1.411 1.00 97.19 82 VAL A O 1
ATOM 691 N N . GLN A 1 83 ? 4.595 4.613 -0.774 1.00 95.81 83 GLN A N 1
ATOM 692 C CA . GLN A 1 83 ? 3.280 4.780 -0.163 1.00 95.81 83 GLN A CA 1
ATOM 693 C C . GLN A 1 83 ? 3.407 4.622 1.347 1.00 95.81 83 GLN A C 1
ATOM 695 O O . GLN A 1 83 ? 4.139 3.753 1.814 1.00 95.81 83 GLN A O 1
ATOM 700 N N . ASP A 1 84 ? 2.675 5.437 2.088 1.00 96.06 84 ASP A N 1
ATOM 701 C CA . ASP A 1 84 ? 2.330 5.258 3.496 1.00 96.06 84 ASP A CA 1
ATOM 702 C C . ASP A 1 84 ? 1.281 4.139 3.644 1.00 96.06 84 ASP A C 1
ATOM 704 O O . ASP A 1 84 ? 0.128 4.359 4.001 1.00 96.06 84 ASP A O 1
ATOM 708 N N . ASP A 1 85 ? 1.679 2.915 3.301 1.00 97.38 85 ASP A N 1
ATOM 709 C CA . ASP A 1 85 ? 0.774 1.783 3.127 1.00 97.38 85 ASP A CA 1
ATOM 710 C C . ASP A 1 85 ? 0.534 1.032 4.444 1.00 97.38 85 ASP A C 1
ATOM 712 O O . ASP A 1 85 ? 1.458 0.760 5.217 1.00 97.38 85 ASP A O 1
ATOM 716 N N . ALA A 1 86 ? -0.716 0.642 4.684 1.00 97.12 86 ALA A N 1
ATOM 717 C CA . ALA A 1 86 ? -1.130 -0.069 5.884 1.00 97.12 86 ALA A CA 1
ATOM 718 C C . ALA A 1 86 ? -2.094 -1.205 5.547 1.00 97.12 86 ALA A C 1
ATOM 720 O O . ALA A 1 86 ? -2.968 -1.074 4.697 1.00 97.12 86 ALA A O 1
ATOM 721 N N . HIS A 1 87 ? -1.947 -2.330 6.241 1.00 97.75 87 HIS A N 1
ATOM 722 C CA . HIS A 1 87 ? -2.845 -3.473 6.129 1.00 97.75 87 HIS A CA 1
ATOM 723 C C . HIS A 1 87 ? -3.361 -3.850 7.511 1.00 97.75 87 HIS A C 1
ATOM 725 O O . HIS A 1 87 ? -2.580 -4.163 8.414 1.00 97.75 87 HIS A O 1
ATOM 731 N N . ILE A 1 88 ? -4.684 -3.807 7.665 1.00 97.94 88 ILE A N 1
ATOM 732 C CA . ILE A 1 88 ? -5.373 -4.124 8.913 1.00 97.94 88 ILE A CA 1
ATOM 733 C C . ILE A 1 88 ? -5.969 -5.524 8.794 1.00 97.94 88 ILE A C 1
ATOM 735 O O . ILE A 1 88 ? -6.840 -5.777 7.962 1.00 97.94 88 ILE A O 1
ATOM 739 N N . PHE A 1 89 ? -5.505 -6.429 9.647 1.00 97.88 89 PHE A N 1
ATOM 740 C CA . PHE A 1 89 ? -6.076 -7.754 9.832 1.00 97.88 89 PHE A CA 1
ATOM 741 C C . PHE A 1 89 ? -7.028 -7.679 11.021 1.00 97.88 89 PHE A C 1
ATOM 743 O O . PHE A 1 89 ? -6.622 -7.314 12.123 1.00 97.88 89 PHE A O 1
ATOM 750 N N . CYS A 1 90 ? -8.300 -7.994 10.810 1.00 97.88 90 CYS A N 1
ATOM 751 C CA . CYS A 1 90 ? -9.329 -7.893 11.839 1.00 97.88 90 CYS A CA 1
ATOM 752 C C . CYS A 1 90 ? -10.376 -8.998 11.676 1.00 97.88 90 CYS A C 1
ATOM 754 O O . CYS A 1 90 ? -10.441 -9.660 10.634 1.00 97.88 90 CYS A O 1
ATOM 756 N N . THR A 1 91 ? -11.179 -9.223 12.716 1.00 97.75 91 THR A N 1
ATOM 757 C CA . THR A 1 91 ? -12.345 -10.106 12.605 1.00 97.75 91 THR A CA 1
ATOM 758 C C . THR A 1 91 ? -13.459 -9.420 11.817 1.00 97.75 91 THR A C 1
ATOM 760 O O . THR A 1 91 ? -13.463 -8.203 11.625 1.00 97.75 91 THR A O 1
ATOM 763 N N . ARG A 1 92 ? -14.447 -10.195 11.360 1.00 97.31 92 ARG A N 1
ATOM 764 C CA . ARG A 1 92 ? -15.550 -9.660 10.553 1.00 97.31 92 ARG A CA 1
ATOM 765 C C . ARG A 1 92 ? -16.374 -8.617 11.312 1.00 97.31 92 ARG A C 1
ATOM 767 O O . ARG A 1 92 ? -16.834 -7.648 10.717 1.00 97.31 92 ARG A O 1
ATOM 774 N N . GLU A 1 93 ? -16.530 -8.811 12.614 1.00 97.88 93 GLU A N 1
ATOM 775 C CA . GLU A 1 93 ? -17.272 -7.930 13.518 1.00 97.88 93 GLU A CA 1
ATOM 776 C C . GLU A 1 93 ? -16.544 -6.594 13.728 1.00 97.88 93 GLU A C 1
ATOM 778 O O . GLU A 1 93 ? -17.182 -5.574 13.973 1.00 97.88 93 GLU A O 1
ATOM 783 N N . GLN A 1 94 ? -15.215 -6.587 13.585 1.00 97.94 94 GLN A N 1
ATOM 784 C CA . GLN A 1 94 ? -14.367 -5.407 13.758 1.00 97.94 94 GLN A CA 1
ATOM 785 C C . GLN A 1 94 ? -14.300 -4.519 12.503 1.00 97.94 94 GLN A C 1
ATOM 787 O O . GLN A 1 94 ? -13.911 -3.359 12.613 1.00 97.94 94 GLN A O 1
ATOM 792 N N . ILE A 1 95 ? -14.707 -5.014 11.323 1.00 97.62 95 ILE A N 1
ATOM 793 C CA . ILE A 1 95 ? -14.558 -4.304 10.034 1.00 97.62 95 ILE A CA 1
ATOM 794 C C . ILE A 1 95 ? -15.129 -2.883 10.089 1.00 97.62 95 ILE A C 1
ATOM 796 O O . ILE A 1 95 ? -14.452 -1.933 9.704 1.00 97.62 95 ILE A O 1
ATOM 800 N N . GLN A 1 96 ? -16.364 -2.723 10.571 1.00 97.94 96 GLN A N 1
ATOM 801 C CA . GLN A 1 96 ? -17.019 -1.413 10.607 1.00 97.94 96 GLN A CA 1
ATOM 802 C C . GLN A 1 96 ? -16.256 -0.426 11.499 1.00 97.94 96 GLN A C 1
ATOM 804 O O . GLN A 1 96 ? -16.040 0.719 11.106 1.00 97.94 96 GLN A O 1
ATOM 809 N N . GLN A 1 97 ? -15.827 -0.882 12.678 1.00 98.06 97 GLN A N 1
ATOM 810 C CA . GLN A 1 97 ? -15.079 -0.060 13.624 1.00 98.06 97 GLN A CA 1
ATOM 811 C C . GLN A 1 97 ? -13.724 0.365 13.046 1.00 98.06 97 GLN A C 1
ATOM 813 O O . GLN A 1 97 ? -13.348 1.530 13.168 1.00 98.06 97 GLN A O 1
ATOM 818 N N . GLU A 1 98 ? -13.011 -0.546 12.380 1.00 98.06 98 GLU A N 1
ATOM 819 C CA . GLU A 1 98 ? -11.718 -0.234 11.767 1.00 98.06 98 GLU A CA 1
ATOM 820 C C . GLU A 1 98 ? -11.854 0.733 10.584 1.00 98.06 98 GLU A C 1
ATOM 822 O O . GLU A 1 98 ? -11.057 1.662 10.472 1.00 98.06 98 GLU A O 1
ATOM 827 N N . ILE A 1 99 ? -12.891 0.589 9.749 1.00 97.12 99 ILE A N 1
ATOM 828 C CA . ILE A 1 99 ? -13.171 1.539 8.659 1.00 97.12 99 ILE A CA 1
ATOM 829 C C . ILE A 1 99 ? -13.440 2.940 9.217 1.00 97.12 99 ILE A C 1
ATOM 831 O O . ILE A 1 99 ? -12.842 3.906 8.746 1.00 97.12 99 ILE A O 1
ATOM 835 N N . MET A 1 100 ? -14.298 3.057 10.237 1.00 97.69 100 MET A N 1
ATOM 836 C CA . MET A 1 100 ? -14.571 4.342 10.891 1.00 97.69 100 MET A CA 1
ATOM 837 C C . MET A 1 100 ? -13.291 4.967 11.460 1.00 97.69 100 MET A C 1
ATOM 839 O O . MET A 1 100 ? -13.026 6.142 11.228 1.00 97.69 100 MET A O 1
ATOM 843 N N . GLY A 1 101 ? -12.454 4.168 12.128 1.00 97.75 101 GLY A N 1
ATOM 844 C CA . GLY A 1 101 ? -11.182 4.642 12.671 1.00 97.75 101 GLY A CA 1
ATOM 845 C C . GLY A 1 101 ? -10.201 5.139 11.602 1.00 97.75 101 GLY A C 1
ATOM 846 O O . GLY A 1 101 ? -9.465 6.094 11.852 1.00 97.75 101 GLY A O 1
ATOM 847 N N . VAL A 1 102 ? -10.193 4.533 10.409 1.00 96.94 102 VAL A N 1
ATOM 848 C CA . VAL A 1 102 ? -9.383 5.009 9.272 1.00 96.94 102 VAL A CA 1
ATOM 849 C C . VAL A 1 102 ? -9.919 6.334 8.728 1.00 96.94 102 VAL A C 1
ATOM 851 O O . VAL A 1 102 ? -9.123 7.224 8.441 1.00 96.94 102 VAL A O 1
ATOM 854 N N . ILE A 1 103 ? -11.239 6.502 8.632 1.00 95.94 10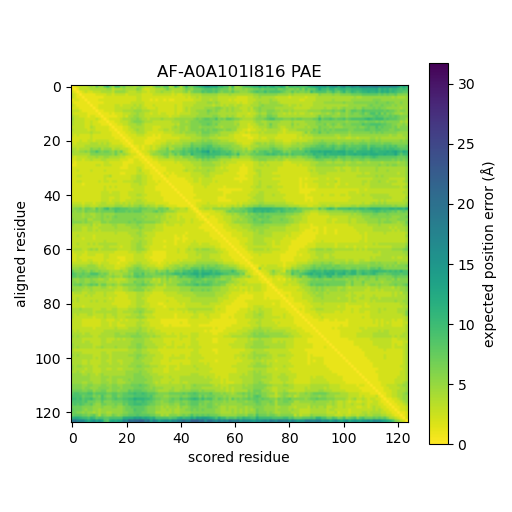3 ILE A N 1
ATOM 855 C CA . ILE A 1 103 ? -11.851 7.768 8.195 1.00 95.94 103 ILE A CA 1
ATOM 856 C C . ILE A 1 103 ? -11.499 8.896 9.175 1.00 95.94 103 ILE A C 1
ATOM 858 O O . ILE A 1 103 ? -11.005 9.942 8.753 1.00 95.94 103 ILE A O 1
ATOM 862 N N . ASP A 1 104 ? -11.641 8.654 10.482 1.00 96.50 104 ASP A N 1
ATOM 863 C CA . ASP A 1 104 ? -11.254 9.618 11.521 1.00 96.50 104 ASP A CA 1
ATOM 864 C C . ASP A 1 104 ? -9.759 9.966 11.460 1.00 96.50 104 ASP A C 1
ATOM 866 O O . ASP A 1 104 ? -9.352 11.093 11.754 1.00 96.50 104 ASP A O 1
ATOM 870 N N . PHE A 1 105 ? -8.915 8.993 11.109 1.00 95.81 105 PHE A N 1
ATOM 871 C CA . PHE A 1 105 ? -7.485 9.218 10.927 1.00 95.81 105 PHE A CA 1
ATOM 872 C C . PHE A 1 105 ? -7.200 10.114 9.717 1.00 95.81 105 PHE A C 1
ATOM 874 O O . PHE A 1 105 ? -6.430 11.065 9.848 1.00 95.81 105 PHE A O 1
ATOM 881 N N . VAL A 1 106 ? -7.848 9.869 8.574 1.00 95.06 106 VAL A N 1
ATOM 882 C CA . VAL A 1 106 ? -7.712 10.711 7.374 1.00 95.06 106 VAL A CA 1
ATOM 883 C C . VAL A 1 106 ? -8.121 12.155 7.674 1.00 95.06 106 VAL A C 1
ATOM 885 O O . VAL A 1 106 ? -7.361 13.071 7.364 1.00 95.06 106 VAL A O 1
ATOM 888 N N . GLU A 1 107 ? -9.242 12.364 8.368 1.00 94.81 107 GLU A N 1
ATOM 889 C CA . GLU A 1 107 ? -9.713 13.701 8.759 1.00 94.81 107 GLU A CA 1
ATOM 890 C C . GLU A 1 107 ? -8.683 14.447 9.628 1.00 94.81 107 GLU A C 1
ATOM 892 O O . GLU A 1 107 ? -8.358 15.617 9.395 1.00 94.81 107 GLU A O 1
ATOM 897 N N . LYS A 1 108 ? -8.087 13.750 10.604 1.00 95.75 108 LYS A N 1
ATOM 898 C CA . LYS A 1 108 ? -7.030 14.316 11.460 1.00 95.75 108 LYS A CA 1
ATOM 899 C C . LYS A 1 108 ? -5.782 14.702 10.675 1.00 95.75 108 LYS A C 1
ATOM 901 O O . LYS A 1 108 ? -5.145 15.691 11.026 1.00 95.75 108 LYS A O 1
ATOM 906 N N . ILE A 1 109 ? -5.425 13.939 9.644 1.00 95.44 109 ILE A N 1
ATOM 907 C CA . ILE A 1 109 ? -4.272 14.246 8.793 1.00 95.44 109 ILE A CA 1
ATOM 908 C C . ILE A 1 109 ? -4.579 15.402 7.842 1.00 95.44 109 ILE A C 1
ATOM 910 O O . ILE A 1 109 ? -3.688 16.201 7.582 1.00 95.44 109 ILE A O 1
ATOM 914 N N . TYR A 1 110 ? -5.807 15.514 7.332 1.00 95.94 110 TYR A N 1
ATOM 915 C CA . TYR A 1 110 ? -6.157 16.500 6.304 1.00 95.94 110 TYR A CA 1
ATOM 916 C C . TYR A 1 110 ? -6.471 17.878 6.897 1.00 95.94 110 TYR A C 1
ATOM 918 O O . TYR A 1 110 ? -6.119 18.895 6.293 1.00 95.94 110 TYR A O 1
ATOM 926 N N . SER A 1 111 ? -7.071 17.925 8.092 1.00 94.69 111 SER A N 1
ATOM 927 C CA . SER A 1 111 ? -7.496 19.180 8.728 1.00 94.69 111 SER A CA 1
ATOM 928 C C . SER A 1 111 ? -6.386 20.236 8.897 1.00 94.69 111 SER A C 1
ATOM 930 O O . SER A 1 111 ? -6.657 21.395 8.587 1.00 94.69 111 SER A O 1
ATOM 932 N N . PRO A 1 112 ? -5.121 19.918 9.258 1.00 97.06 112 PRO A N 1
ATOM 933 C CA . PRO A 1 112 ? -4.064 20.928 9.366 1.00 97.06 112 PRO A CA 1
ATOM 934 C C . PRO A 1 112 ? -3.656 21.543 8.021 1.00 97.06 112 PRO A C 1
ATOM 936 O O . PRO A 1 112 ? -3.092 22.635 7.994 1.00 97.06 112 PRO A O 1
ATOM 939 N N . PHE A 1 113 ? -3.924 20.853 6.908 1.00 96.88 113 PHE A N 1
ATOM 940 C CA . PHE A 1 113 ? -3.630 21.336 5.557 1.00 96.88 113 PHE A CA 1
ATOM 941 C C . PHE A 1 113 ? -4.819 22.062 4.915 1.00 96.88 113 PHE A C 1
ATOM 943 O O . PHE A 1 113 ? -4.679 22.570 3.804 1.00 96.88 113 PHE A O 1
ATOM 950 N N . ASN A 1 114 ? -5.967 22.138 5.604 1.00 94.81 114 ASN A N 1
ATOM 951 C CA . ASN A 1 114 ? -7.223 22.684 5.081 1.00 94.81 114 ASN A CA 1
ATOM 952 C C . ASN A 1 114 ? -7.640 22.045 3.742 1.00 94.81 114 ASN A C 1
ATOM 954 O O . ASN A 1 114 ? -8.106 22.732 2.833 1.00 94.81 114 ASN A O 1
ATOM 958 N N . PHE A 1 115 ? -7.434 20.733 3.595 1.00 94.56 115 PHE A N 1
ATOM 959 C CA . PHE A 1 115 ? -7.845 20.015 2.392 1.00 94.56 115 PHE A CA 1
ATOM 960 C C . PHE A 1 115 ? -9.317 19.612 2.458 1.00 94.56 115 PHE A C 1
ATOM 962 O O . PHE A 1 115 ? -9.728 18.860 3.337 1.00 94.56 115 PHE A O 1
ATOM 969 N N . GLU A 1 116 ? -10.092 20.055 1.472 1.00 92.50 116 GLU A N 1
ATOM 970 C CA . GLU A 1 116 ? -11.432 19.536 1.212 1.00 92.50 116 GLU A CA 1
ATOM 971 C C . GLU A 1 116 ? -11.342 18.280 0.335 1.00 92.50 116 GLU A C 1
ATOM 973 O O . GLU A 1 116 ? -10.601 18.248 -0.651 1.00 92.50 116 GLU A O 1
ATOM 978 N N . TYR A 1 117 ? -12.111 17.242 0.666 1.00 91.69 117 TYR A N 1
ATOM 979 C CA . TYR A 1 117 ? -12.147 15.996 -0.099 1.00 91.69 117 TYR A CA 1
ATOM 980 C C . TYR A 1 117 ? -13.576 15.486 -0.295 1.00 91.69 117 TYR A C 1
ATOM 982 O O . TYR A 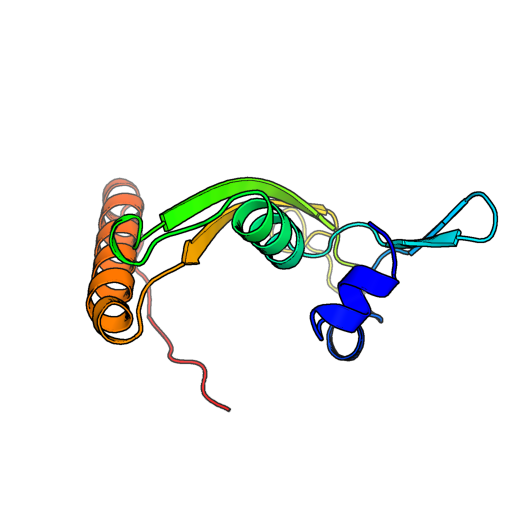1 117 ? -14.521 15.900 0.377 1.00 91.69 117 TYR A O 1
ATOM 990 N N . ARG A 1 118 ? -13.736 14.574 -1.256 1.00 93.50 118 ARG A N 1
ATOM 991 C CA . ARG A 1 118 ? -14.978 13.836 -1.504 1.00 93.50 118 ARG A CA 1
ATOM 992 C C . ARG A 1 118 ? -14.688 12.349 -1.380 1.00 93.50 118 ARG A C 1
ATOM 994 O O . ARG A 1 118 ? -13.647 11.890 -1.843 1.00 93.50 118 ARG A O 1
ATOM 1001 N N . ALA A 1 119 ? -15.603 11.615 -0.760 1.00 92.56 119 ALA A N 1
ATOM 1002 C CA . ALA A 1 119 ? -15.517 10.167 -0.649 1.00 92.56 119 ALA A CA 1
ATOM 1003 C C . ALA A 1 119 ? -16.366 9.502 -1.739 1.00 92.56 119 ALA A C 1
ATOM 1005 O O . ALA A 1 119 ? -17.499 9.913 -1.988 1.00 92.56 119 ALA A O 1
ATOM 1006 N N . GLU A 1 120 ? -15.829 8.452 -2.353 1.00 93.69 120 GLU A N 1
ATOM 1007 C CA . GLU A 1 120 ? -16.530 7.618 -3.329 1.00 93.69 120 GLU A CA 1
ATOM 1008 C C . GLU A 1 120 ? -16.414 6.148 -2.918 1.00 93.69 120 GLU A C 1
ATOM 1010 O O . GLU A 1 120 ? -15.348 5.688 -2.503 1.00 93.69 120 GLU A O 1
ATOM 1015 N N . LEU A 1 121 ? -17.513 5.398 -3.034 1.00 93.56 121 LEU A N 1
ATOM 1016 C CA . LEU A 1 121 ? -17.521 3.956 -2.807 1.00 93.56 121 LEU A CA 1
ATOM 1017 C C . LEU A 1 121 ? -17.403 3.239 -4.152 1.00 93.56 121 LEU A C 1
ATOM 1019 O O . LEU A 1 121 ? -18.367 3.175 -4.914 1.00 93.56 121 LEU A O 1
ATOM 1023 N N . SER A 1 122 ? -16.227 2.676 -4.427 1.00 91.00 122 SER A N 1
ATOM 1024 C CA . SER A 1 122 ? -16.035 1.821 -5.598 1.00 91.00 122 SER A CA 1
ATOM 1025 C C . SER A 1 122 ? -16.764 0.491 -5.390 1.00 91.00 122 SER A C 1
ATOM 1027 O O . SER A 1 122 ? -16.497 -0.231 -4.426 1.00 91.00 122 SER A O 1
ATOM 1029 N N . THR A 1 123 ? -17.715 0.190 -6.272 1.00 91.31 123 THR A N 1
ATOM 1030 C CA . THR A 1 123 ? -18.457 -1.081 -6.286 1.00 91.31 123 THR A CA 1
ATOM 1031 C C . THR A 1 123 ? -17.975 -1.955 -7.450 1.00 91.31 123 THR A C 1
ATOM 1033 O O . THR A 1 123 ? -16.994 -1.609 -8.102 1.00 91.31 123 THR A O 1
ATOM 1036 N N . ARG A 1 124 ? -18.583 -3.132 -7.645 1.00 66.44 124 ARG A N 1
ATOM 1037 C CA . ARG A 1 124 ? -18.157 -4.089 -8.680 1.00 66.44 124 ARG A CA 1
ATOM 1038 C C . ARG A 1 124 ? -18.273 -3.535 -10.093 1.00 66.44 124 ARG A C 1
ATOM 1040 O O . ARG A 1 124 ? -19.285 -2.854 -10.361 1.00 66.44 124 ARG A O 1
#

Organism: NCBI:txid1236046

Foldseek 3Di:
DFPVLCVVVVVCVVAVVFWDWDDDPNTIDIFAQDCVSVVVVVVVPDDDDLVNPFDKDWDQDKHATRDDPVPDDDVPRDGIHTDRDMDTDHDPVCVVVVVVVVVVVVCVVCVVVVDDDDDDDDDD

Mean predicted aligned error: 3.97 Å

Sequence (124 aa):
MSDALWRTSGHWDHYRDNMYFTEKEDQQFAVKPMNCPGHIIVYKSSSVSYRDLPMKLFEFGKVHRYERSGVLHGLFRVRGFVQDDAHIFCTREQIQQEIMGVIDFVEKIYSPFNFEYRAELSTR

Radius of gyration: 17.42 Å; Cα contacts (8 Å, |Δi|>4): 129; chains: 1; bounding box: 38×42×43 Å

Secondary structure (DSSP, 8-state):
-BHHHHHHTTHHHHHGGG--EEEETTEEEE--S-SHHHHHHHHHTS---GGGPSEEEEEEEEEE----GGG-BTTTB-SEEEEEEEEEE--GGGHHHHHHHHHHHHHHHHGGGT----------

Solvent-accessible surface area (backbone atoms only — not comparable to full-atom values): 7698 Å² total; per-residue (Å²): 85,54,48,68,57,37,53,74,67,58,45,37,86,80,37,54,91,31,43,46,75,51,76,56,93,98,40,57,28,29,53,48,65,62,59,66,69,58,53,51,51,58,62,66,72,52,94,78,55,80,84,62,44,73,37,78,50,75,41,78,42,76,26,30,38,52,65,61,78,92,68,56,42,86,88,85,34,68,46,63,52,70,41,90,41,72,50,76,50,61,53,83,86,46,48,65,60,53,52,53,52,50,52,55,49,52,51,66,66,30,57,86,70,69,62,86,86,83,89,82,85,86,75,134

InterPro domains:
  IPR002314 Aminoacyl-tRNA synthetase, class II (G/ P/ S/T) [PF00587] (22-118)
  IPR002320 Threonine-tRNA ligase, class IIa [PR01047] (31-59)
  IPR002320 Threonine-tRNA ligase, class IIa [PR01047] (64-87)
  IPR006195 Aminoacyl-tRNA synthetase, class II [PS50862] (1-124)
  IPR045864 Class II Aminoacyl-tRNA synthetase/Biotinyl protein ligase (BPL) and lipoyl protein ligase (LPL) [G3DSA:3.30.930.10] (1-124)
  IPR045864 Class II Aminoacyl-tRNA synthetase/Biotinyl protein ligase (BPL) and lipoyl protein ligase (LPL) [SSF55681] (4-119)

Nearest PDB structures (foldseek):
  8wij-assembly1_A  TM=9.840E-01  e=1.584E-13  Escherichia coli
  8wia-assembly1_B  TM=9.768E-01  e=4.664E-13  Escherichia coli
  8wig-assembly1_B  TM=9.790E-01  e=9.995E-13  Escherichia coli
  7l3o-assembly1_D  TM=9.726E-01  e=2.432E-12  Cryptosporidium parvum Iowa II
  4hwt-assembly1_A  TM=9.888E-01  e=5.212E-12  Homo sapiens

pLDDT: mean 94.18, std 3.89, range [66.44, 98.06]